Protein AF-A0A8J8H4E0-F1 (afdb_monomer_lite)

Secondary structure (DSSP, 8-state):
-HHHHTTHHHHHHH--HHHHHH-HHHHHHHHHHHHHHHHHHHHHHHHHHHHTTPPPPSSHHHHHHHHHHHHHS-HHHHHHHHTHHHHHHHHTSS-HHHHHHHHHHHHHHHHHHHHHHHHHHHHHHH-

Foldseek 3Di:
DVVLVVCLVVCVPQDDPVCCVPPVVNVVVLLVSLLVVLVVLLVLLQVLCVVVVHDQDPASLVSQLVLQCVLPVDNVRSNLRSCSSVLNVQSPDPDSVSNNVSSVSCSVCVVVNVPSSVVVSVVSVVD

pLDDT: mean 92.8, std 4.81, range [65.44, 97.31]

Structure (mmCIF, N/CA/C/O backbone):
data_AF-A0A8J8H4E0-F1
#
_entry.id   AF-A0A8J8H4E0-F1
#
loop_
_atom_site.group_PDB
_atom_site.id
_atom_site.type_symbol
_atom_site.label_atom_id
_atom_site.label_alt_id
_atom_site.label_comp_id
_atom_site.label_asym_id
_atom_site.label_entity_id
_atom_site.label_seq_id
_atom_site.pdbx_PDB_ins_code
_atom_site.Cartn_x
_atom_site.Cartn_y
_atom_site.Cartn_z
_atom_site.occupancy
_atom_site.B_iso_or_equiv
_atom_site.auth_seq_id
_atom_site.auth_comp_id
_atom_site.auth_asym_id
_atom_site.auth_atom_id
_atom_site.pdbx_PDB_model_num
ATOM 1 N N . MET A 1 1 ? 5.090 9.311 4.742 1.00 84.19 1 MET A N 1
ATOM 2 C CA . MET A 1 1 ? 4.074 8.722 3.840 1.00 84.19 1 MET A CA 1
ATOM 3 C C . MET A 1 1 ? 3.516 9.752 2.860 1.00 84.19 1 MET A C 1
ATOM 5 O O . MET A 1 1 ? 3.567 9.490 1.670 1.00 84.19 1 MET A O 1
ATOM 9 N N . GLU A 1 2 ? 3.035 10.919 3.304 1.00 85.12 2 GLU A N 1
ATOM 10 C CA . GLU A 1 2 ? 2.444 11.931 2.400 1.00 85.12 2 GLU A CA 1
ATOM 11 C C . GLU A 1 2 ? 3.394 12.395 1.286 1.00 85.12 2 GLU A C 1
ATOM 13 O O . GLU A 1 2 ? 3.022 12.370 0.115 1.00 85.12 2 GLU A O 1
ATOM 18 N N . ASN A 1 3 ? 4.646 12.713 1.634 1.00 88.38 3 ASN A N 1
ATOM 19 C CA . ASN A 1 3 ? 5.682 13.076 0.658 1.00 88.38 3 ASN A CA 1
ATOM 20 C C . ASN A 1 3 ? 5.956 11.949 -0.354 1.00 88.38 3 ASN A C 1
ATOM 22 O O . ASN A 1 3 ? 6.192 12.213 -1.527 1.00 88.38 3 ASN A O 1
ATOM 26 N N . GLU A 1 4 ? 5.865 10.687 0.076 1.00 89.94 4 GLU A N 1
ATOM 27 C CA . GLU A 1 4 ? 6.114 9.527 -0.789 1.00 89.94 4 GLU A CA 1
ATOM 28 C C . GLU A 1 4 ? 5.007 9.339 -1.831 1.00 89.94 4 GLU A C 1
ATOM 30 O O . GLU A 1 4 ? 5.276 8.989 -2.978 1.00 89.94 4 GLU A O 1
ATOM 35 N N . ILE A 1 5 ? 3.752 9.612 -1.465 1.00 91.12 5 ILE A N 1
ATOM 36 C CA . ILE A 1 5 ? 2.600 9.464 -2.367 1.00 91.12 5 ILE A CA 1
ATOM 37 C C . ILE A 1 5 ? 2.657 10.467 -3.526 1.00 91.12 5 ILE A C 1
ATOM 39 O O . ILE A 1 5 ? 2.135 10.181 -4.605 1.00 91.12 5 ILE A O 1
ATOM 43 N N . GLN A 1 6 ? 3.340 11.605 -3.366 1.00 91.00 6 GLN A N 1
ATOM 44 C CA . GLN A 1 6 ? 3.510 12.590 -4.442 1.00 91.00 6 GLN A CA 1
ATOM 45 C C . GLN A 1 6 ? 4.228 11.991 -5.668 1.00 91.00 6 GLN A C 1
ATOM 47 O O . GLN A 1 6 ? 3.906 12.336 -6.812 1.00 91.00 6 GLN A O 1
ATOM 52 N N . PHE A 1 7 ? 5.118 11.014 -5.454 1.00 93.19 7 PHE A N 1
ATOM 53 C CA . PHE A 1 7 ? 5.819 10.304 -6.528 1.00 93.19 7 PHE A CA 1
ATOM 54 C C . PHE A 1 7 ? 4.928 9.345 -7.328 1.00 93.19 7 PHE A C 1
ATOM 56 O O . PHE A 1 7 ? 5.311 8.934 -8.423 1.00 93.19 7 PHE A O 1
ATOM 63 N N . LEU A 1 8 ? 3.711 9.033 -6.867 1.00 94.00 8 LEU A N 1
ATOM 64 C CA . LEU A 1 8 ? 2.791 8.142 -7.582 1.00 94.00 8 LEU A CA 1
ATOM 65 C C . LEU A 1 8 ? 2.528 8.621 -9.018 1.00 94.00 8 LEU A C 1
ATOM 67 O O . LEU A 1 8 ? 2.503 7.822 -9.954 1.00 94.00 8 LEU A O 1
ATOM 71 N N . SER A 1 9 ? 2.340 9.930 -9.200 1.00 93.31 9 SER A N 1
ATOM 72 C CA . SER A 1 9 ? 2.079 10.523 -10.518 1.00 93.31 9 SER A CA 1
ATOM 73 C C . SER A 1 9 ? 3.277 10.396 -11.465 1.00 93.31 9 SER A C 1
ATOM 75 O O . SER A 1 9 ? 3.093 10.143 -12.656 1.00 93.31 9 SER A O 1
ATOM 77 N N . LYS A 1 10 ? 4.496 10.517 -10.925 1.00 94.75 10 LYS A N 1
ATOM 78 C CA . LYS A 1 10 ? 5.759 10.316 -11.635 1.00 94.75 10 LYS A CA 1
ATOM 79 C C . LYS A 1 10 ? 5.892 8.857 -12.070 1.00 94.75 10 LYS A C 1
ATOM 81 O O . LYS A 1 10 ? 6.043 8.593 -13.259 1.00 94.75 10 LYS A O 1
ATOM 86 N 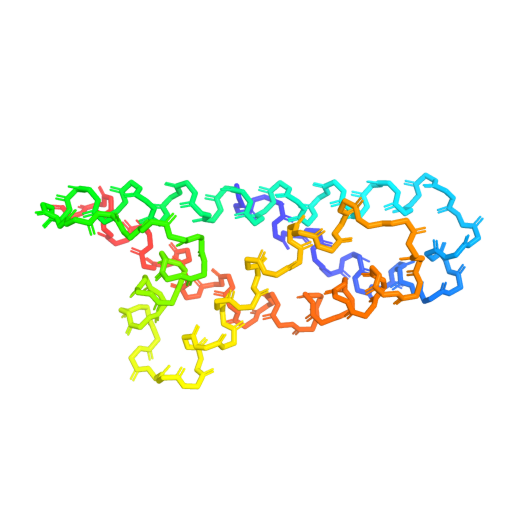N . TYR A 1 11 ? 5.740 7.905 -11.147 1.00 95.69 11 TYR A N 1
ATOM 87 C CA . TYR A 1 11 ? 5.882 6.480 -11.461 1.00 95.69 11 TYR A CA 1
ATOM 88 C C . TYR A 1 11 ? 4.830 5.970 -12.447 1.00 95.69 11 TYR A C 1
ATOM 90 O O . TYR A 1 11 ? 5.172 5.198 -13.337 1.00 95.69 11 TYR A O 1
ATOM 98 N N . LYS A 1 12 ? 3.584 6.459 -12.375 1.00 94.56 12 LYS A N 1
ATOM 99 C CA . LYS A 1 12 ? 2.546 6.155 -13.379 1.00 94.56 12 LYS A CA 1
ATOM 100 C C . LYS A 1 12 ? 2.932 6.555 -14.807 1.00 94.56 12 LYS A C 1
ATOM 102 O O . LYS A 1 12 ? 2.424 5.953 -15.746 1.00 94.56 12 LYS A O 1
ATOM 107 N N . LYS A 1 13 ? 3.756 7.596 -14.970 1.00 94.56 13 LYS A N 1
ATOM 108 C CA . LYS A 1 13 ? 4.199 8.102 -16.279 1.00 94.56 13 LYS A CA 1
ATOM 109 C C . LYS A 1 13 ? 5.505 7.460 -16.736 1.00 94.56 13 LYS A C 1
ATOM 111 O O . LYS A 1 13 ? 5.663 7.189 -17.918 1.00 94.56 13 LYS A O 1
ATOM 116 N N . GLU A 1 14 ? 6.440 7.267 -15.810 1.00 94.62 14 GLU A N 1
ATOM 117 C CA . GLU A 1 14 ? 7.805 6.829 -16.117 1.00 94.62 14 GLU A CA 1
ATOM 118 C C . GLU A 1 14 ? 7.970 5.309 -16.173 1.00 94.62 14 GLU A C 1
ATOM 120 O O . GLU A 1 14 ? 8.931 4.836 -16.775 1.00 94.62 14 GLU A O 1
ATOM 125 N N . VAL A 1 15 ? 7.089 4.540 -15.524 1.00 95.88 15 VAL A N 1
ATOM 126 C CA . VAL A 1 15 ? 7.268 3.093 -15.372 1.00 95.88 15 VAL A CA 1
ATOM 127 C C . VAL A 1 15 ? 6.145 2.339 -16.070 1.00 95.88 15 VAL A C 1
ATOM 129 O O . VAL A 1 15 ? 5.012 2.273 -15.596 1.00 95.88 15 VAL A O 1
ATOM 132 N N . ASP A 1 16 ? 6.498 1.717 -17.190 1.00 96.31 16 ASP A N 1
ATOM 133 C CA . ASP A 1 16 ? 5.711 0.690 -17.863 1.00 96.31 16 ASP A CA 1
ATOM 134 C C . ASP A 1 16 ? 6.434 -0.670 -17.803 1.00 96.31 16 ASP A C 1
ATOM 136 O O . ASP A 1 16 ? 7.503 -0.805 -17.201 1.00 96.31 16 ASP A O 1
ATOM 140 N N . TRP A 1 17 ? 5.858 -1.697 -18.437 1.00 96.62 17 TRP A N 1
ATOM 141 C CA . TRP A 1 17 ? 6.450 -3.038 -18.455 1.00 96.62 17 TRP A CA 1
ATOM 142 C C . TRP A 1 17 ? 7.854 -3.054 -19.068 1.00 96.62 17 TRP A C 1
ATOM 144 O O . TRP A 1 17 ? 8.744 -3.739 -18.564 1.00 96.62 17 TRP A O 1
ATOM 154 N N . LYS A 1 18 ? 8.068 -2.281 -20.137 1.00 96.75 18 LYS A N 1
ATOM 155 C CA . LYS A 1 18 ? 9.344 -2.238 -20.852 1.00 96.75 18 LYS A CA 1
ATOM 156 C C . LYS A 1 18 ? 10.421 -1.615 -19.970 1.00 96.75 18 LYS A C 1
ATOM 158 O O . LYS A 1 18 ? 11.499 -2.187 -19.828 1.00 96.75 18 LYS A O 1
ATOM 163 N N . VAL A 1 19 ? 10.121 -0.484 -19.332 1.00 96.69 19 VAL A N 1
ATOM 164 C CA . VAL A 1 19 ? 11.027 0.170 -18.379 1.00 96.69 19 VAL A CA 1
ATOM 165 C C . VAL A 1 19 ? 11.310 -0.754 -17.200 1.00 96.69 19 VAL A C 1
ATOM 167 O O . VAL A 1 19 ? 12.471 -0.968 -16.858 1.00 96.69 19 VAL A O 1
ATOM 170 N N . TYR A 1 20 ? 10.274 -1.358 -16.618 1.00 96.06 20 TYR A N 1
ATOM 171 C CA . TYR A 1 20 ? 10.414 -2.263 -15.481 1.00 96.06 20 TYR A CA 1
ATOM 172 C C . TYR A 1 20 ? 11.288 -3.490 -15.802 1.00 96.06 20 TYR A C 1
ATOM 174 O O . TYR A 1 20 ? 12.094 -3.919 -14.972 1.00 96.06 20 TYR A O 1
ATOM 182 N N . GLN A 1 21 ? 11.185 -4.044 -17.012 1.00 96.31 21 GLN A N 1
ATOM 183 C CA . GLN A 1 21 ? 11.993 -5.184 -17.442 1.00 96.31 21 GLN A CA 1
ATOM 184 C C . GLN A 1 21 ? 13.445 -4.780 -17.744 1.00 96.31 21 GLN A C 1
ATOM 186 O O . GLN A 1 21 ? 14.380 -5.442 -17.284 1.00 96.31 21 GLN A O 1
ATOM 191 N N . SER A 1 22 ? 13.640 -3.693 -18.493 1.00 96.31 22 SER A N 1
ATOM 192 C CA . SER A 1 22 ? 14.935 -3.340 -19.086 1.00 96.31 22 SER A CA 1
ATOM 193 C C . SER A 1 22 ? 15.807 -2.423 -18.225 1.00 96.31 22 SER A C 1
ATOM 195 O O . SER A 1 22 ? 17.023 -2.436 -18.393 1.00 96.31 22 SER A O 1
ATOM 197 N N . VAL A 1 23 ? 15.233 -1.650 -17.297 1.00 97.31 23 VAL A N 1
ATOM 198 C CA . VAL A 1 23 ? 15.966 -0.666 -16.482 1.00 97.31 23 VAL A CA 1
ATOM 199 C C . VAL A 1 23 ? 16.017 -1.134 -15.028 1.00 97.31 23 VAL A C 1
ATOM 201 O O . VAL A 1 23 ? 15.061 -0.985 -14.263 1.00 97.31 23 VAL A O 1
ATOM 204 N N . ARG A 1 24 ? 17.146 -1.734 -14.633 1.00 94.94 24 ARG A N 1
ATOM 205 C CA . ARG A 1 24 ? 17.309 -2.367 -13.313 1.00 94.94 24 ARG A CA 1
ATOM 206 C C . ARG A 1 24 ? 17.158 -1.368 -12.167 1.00 94.94 24 ARG A C 1
ATOM 208 O O . ARG A 1 24 ? 16.525 -1.698 -11.169 1.00 94.94 24 ARG A O 1
ATOM 215 N N . GLU A 1 25 ? 17.726 -0.178 -12.301 1.00 96.75 25 GLU A N 1
ATOM 216 C CA . GLU A 1 25 ? 17.696 0.880 -11.290 1.00 96.75 25 GLU A CA 1
ATOM 217 C C . GLU A 1 25 ? 16.257 1.311 -11.017 1.00 96.75 25 GLU A C 1
ATOM 219 O O . GLU A 1 25 ? 15.823 1.312 -9.869 1.00 96.75 25 GLU A O 1
ATOM 224 N N . LYS A 1 26 ? 15.487 1.574 -12.081 1.00 95.50 26 LYS A N 1
ATOM 225 C CA . LYS A 1 26 ? 14.073 1.959 -11.982 1.00 95.50 26 LYS A CA 1
ATOM 226 C C . LYS A 1 26 ? 13.218 0.867 -11.363 1.00 95.50 26 LYS A C 1
ATOM 228 O O . LYS A 1 26 ? 12.342 1.168 -10.558 1.00 95.50 26 LYS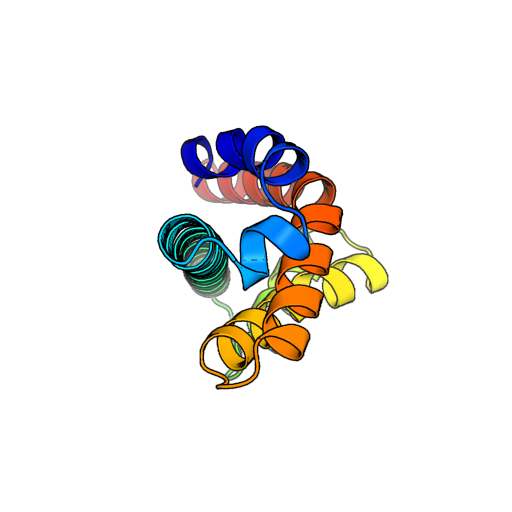 A O 1
ATOM 233 N N . ARG A 1 27 ? 13.488 -0.395 -11.704 1.00 95.06 27 ARG A N 1
ATOM 234 C CA . ARG A 1 27 ? 12.827 -1.539 -11.075 1.00 95.06 27 ARG A CA 1
ATOM 235 C C . ARG A 1 27 ? 13.076 -1.585 -9.567 1.00 95.06 27 ARG A C 1
ATOM 237 O O . ARG A 1 27 ? 12.124 -1.712 -8.810 1.00 95.06 27 ARG A O 1
ATOM 244 N N . LEU A 1 28 ? 14.326 -1.474 -9.126 1.00 94.38 28 LEU A N 1
ATOM 245 C CA . LEU A 1 28 ? 14.638 -1.500 -7.693 1.00 94.38 28 LEU A CA 1
ATOM 246 C C . LEU A 1 28 ? 14.057 -0.289 -6.957 1.00 94.38 28 LEU A C 1
ATOM 248 O O . LEU A 1 28 ? 13.547 -0.439 -5.851 1.00 94.38 28 LEU A O 1
ATOM 252 N N . GLU A 1 29 ? 14.100 0.888 -7.585 1.00 96.06 29 GLU A N 1
ATOM 253 C CA . GLU A 1 29 ? 13.519 2.127 -7.061 1.00 96.06 29 GLU A CA 1
ATOM 254 C C . GLU A 1 29 ? 12.017 1.956 -6.784 1.00 96.06 29 GLU A C 1
ATOM 256 O O . GLU A 1 29 ? 11.573 2.179 -5.658 1.00 96.06 29 GLU A O 1
ATOM 261 N N . ILE A 1 30 ? 11.238 1.501 -7.776 1.00 95.94 30 ILE A N 1
ATOM 262 C CA . ILE A 1 30 ? 9.784 1.357 -7.621 1.00 95.94 30 ILE A CA 1
ATOM 263 C C . ILE A 1 30 ? 9.402 0.219 -6.668 1.00 95.94 30 ILE A C 1
ATOM 265 O O . ILE A 1 30 ? 8.478 0.383 -5.874 1.00 95.94 30 ILE A O 1
ATOM 269 N N . GLU A 1 31 ? 10.112 -0.915 -6.708 1.00 95.25 31 GLU A N 1
ATOM 270 C CA . GLU A 1 31 ? 9.879 -2.033 -5.785 1.00 95.25 31 GLU A CA 1
ATOM 271 C C . GLU A 1 31 ? 10.083 -1.584 -4.338 1.00 95.25 31 GLU A C 1
ATOM 273 O O . GLU A 1 31 ? 9.218 -1.815 -3.492 1.00 95.25 31 GLU A O 1
ATOM 278 N N . ARG A 1 32 ? 11.185 -0.873 -4.069 1.00 94.88 32 ARG A N 1
ATOM 279 C CA . ARG A 1 32 ? 11.488 -0.363 -2.733 1.00 94.88 32 ARG A CA 1
ATOM 280 C C . ARG A 1 32 ? 10.494 0.702 -2.283 1.00 94.88 32 ARG A C 1
ATOM 282 O O . ARG A 1 32 ? 10.079 0.691 -1.129 1.00 94.88 32 ARG A O 1
ATOM 289 N N . TRP A 1 33 ? 10.101 1.608 -3.174 1.00 96.44 33 TRP A N 1
ATOM 290 C CA . TRP A 1 33 ? 9.119 2.647 -2.867 1.00 96.44 33 TRP A CA 1
ATOM 291 C C . TRP A 1 33 ? 7.756 2.051 -2.477 1.00 96.44 33 TRP A C 1
ATOM 293 O O . TRP A 1 33 ? 7.193 2.423 -1.445 1.00 96.44 33 TRP A O 1
ATOM 303 N N . ILE A 1 34 ? 7.262 1.066 -3.238 1.00 96.00 34 ILE A N 1
ATOM 304 C CA . ILE A 1 34 ? 6.009 0.358 -2.928 1.00 96.00 34 ILE A CA 1
ATOM 305 C C . ILE A 1 34 ? 6.126 -0.407 -1.609 1.00 96.00 34 ILE A C 1
ATOM 307 O O . ILE A 1 34 ? 5.237 -0.312 -0.765 1.00 96.00 34 ILE A O 1
ATOM 311 N N . GLU A 1 35 ? 7.225 -1.135 -1.405 1.00 94.75 35 GLU A N 1
ATOM 312 C CA . GLU A 1 35 ? 7.481 -1.863 -0.162 1.00 94.75 35 GLU A CA 1
ATOM 313 C C . GLU A 1 35 ? 7.448 -0.928 1.059 1.00 94.75 35 GLU A C 1
ATOM 315 O O . GLU A 1 35 ? 6.760 -1.215 2.040 1.00 94.75 35 GLU A O 1
ATOM 320 N N . CYS A 1 36 ? 8.139 0.214 0.989 1.00 94.81 36 CYS A N 1
ATOM 321 C CA . CYS A 1 36 ? 8.158 1.213 2.056 1.00 94.81 36 CYS A CA 1
ATOM 322 C C . CYS A 1 36 ? 6.757 1.750 2.367 1.00 94.81 36 CYS A C 1
ATOM 324 O O . CYS A 1 36 ? 6.386 1.855 3.537 1.00 94.81 36 CYS A O 1
ATOM 326 N N . LEU A 1 37 ? 5.969 2.067 1.337 1.00 96.06 37 LEU A N 1
ATOM 327 C CA . LEU A 1 37 ? 4.599 2.549 1.504 1.00 96.06 37 LEU A CA 1
ATOM 328 C C . LEU A 1 37 ? 3.705 1.511 2.184 1.00 96.06 37 LEU A C 1
ATOM 330 O O . LEU A 1 37 ? 2.990 1.852 3.122 1.00 96.06 37 LEU A O 1
ATOM 334 N N . ILE A 1 38 ? 3.770 0.251 1.753 1.00 95.38 38 ILE A N 1
ATOM 335 C CA . ILE A 1 38 ? 2.949 -0.831 2.312 1.00 95.38 38 ILE A CA 1
ATOM 336 C C . ILE A 1 38 ? 3.349 -1.142 3.755 1.00 95.38 38 ILE A C 1
ATOM 338 O O . ILE A 1 38 ? 2.473 -1.303 4.605 1.00 95.38 38 ILE A O 1
ATOM 342 N N . ASN A 1 39 ? 4.650 -1.193 4.053 1.00 95.06 39 ASN A N 1
ATOM 343 C CA . ASN A 1 39 ? 5.131 -1.424 5.415 1.00 95.06 39 ASN A CA 1
ATOM 344 C C . ASN A 1 39 ? 4.692 -0.291 6.350 1.00 95.06 39 ASN A C 1
ATOM 346 O O . ASN A 1 39 ? 4.108 -0.562 7.396 1.00 95.06 39 ASN A O 1
ATOM 350 N N . ALA A 1 40 ? 4.850 0.967 5.927 1.00 95.69 40 ALA A N 1
ATOM 351 C CA . ALA A 1 40 ? 4.380 2.109 6.703 1.00 95.69 40 ALA A CA 1
ATOM 352 C C . ALA A 1 40 ? 2.855 2.080 6.914 1.00 95.69 40 ALA A C 1
ATOM 354 O O . ALA A 1 40 ? 2.381 2.373 8.009 1.00 95.69 40 ALA A O 1
ATOM 355 N N . THR A 1 41 ? 2.072 1.695 5.898 1.00 96.25 41 THR A N 1
ATOM 356 C CA . THR A 1 41 ? 0.616 1.519 6.037 1.00 96.25 41 THR A CA 1
ATOM 357 C C . THR A 1 41 ? 0.292 0.465 7.084 1.00 96.25 41 THR A C 1
ATOM 359 O O . THR A 1 41 ? -0.556 0.700 7.943 1.00 96.25 41 THR A O 1
ATOM 362 N N . LEU A 1 42 ? 0.965 -0.682 7.039 1.00 96.25 42 LEU A N 1
ATOM 363 C CA . LEU A 1 42 ? 0.739 -1.766 7.984 1.00 96.25 42 LEU A CA 1
ATOM 364 C C . LEU A 1 42 ? 1.090 -1.359 9.420 1.00 96.25 42 LEU A C 1
ATOM 366 O O . LEU A 1 42 ? 0.315 -1.648 10.328 1.00 96.25 42 LEU A O 1
ATOM 370 N N . ASP A 1 43 ? 2.215 -0.678 9.626 1.00 96.19 43 ASP A N 1
ATOM 371 C CA . ASP A 1 43 ? 2.658 -0.258 10.957 1.00 96.19 43 ASP A CA 1
ATOM 372 C C . ASP A 1 43 ? 1.706 0.772 11.575 1.00 96.19 43 ASP A C 1
ATOM 374 O O . ASP A 1 43 ? 1.316 0.628 12.733 1.00 96.19 43 ASP A O 1
ATOM 378 N N . ILE A 1 44 ? 1.239 1.743 10.783 1.00 96.25 44 ILE A N 1
ATOM 379 C CA . ILE A 1 44 ? 0.201 2.691 11.213 1.00 96.25 44 ILE A CA 1
ATOM 380 C C . ILE A 1 44 ? -1.099 1.948 11.547 1.00 96.25 44 ILE A C 1
ATOM 382 O O . ILE A 1 44 ? -1.718 2.211 12.572 1.00 96.25 44 ILE A O 1
ATOM 386 N N . SER A 1 45 ? -1.500 0.980 10.722 1.00 96.50 45 SER A N 1
ATOM 387 C CA . SER A 1 45 ? -2.730 0.206 10.945 1.00 96.50 45 SER A CA 1
ATOM 388 C C . SER A 1 45 ? -2.678 -0.597 12.248 1.00 96.50 45 SER A C 1
ATOM 390 O O . SER A 1 45 ? -3.660 -0.641 12.990 1.00 96.50 45 SER A O 1
ATOM 392 N N . LYS A 1 46 ? -1.523 -1.206 12.551 1.00 96.38 46 LYS A N 1
ATOM 393 C CA . LYS A 1 46 ? -1.280 -1.888 13.829 1.00 96.38 46 LYS A CA 1
ATOM 394 C C . LYS A 1 46 ? -1.345 -0.906 14.991 1.00 96.38 46 LYS A C 1
ATOM 396 O O . LYS A 1 46 ? -2.056 -1.171 15.949 1.00 96.38 46 LYS A O 1
ATOM 401 N N . MET A 1 47 ? -0.645 0.224 14.880 1.00 95.50 47 MET A N 1
ATOM 402 C CA . MET A 1 47 ? -0.629 1.263 15.909 1.00 95.50 47 MET A CA 1
ATOM 403 C C . MET A 1 47 ? -2.046 1.746 16.237 1.00 95.50 47 MET A C 1
ATOM 405 O O . MET A 1 47 ? -2.420 1.744 17.404 1.00 95.50 47 MET A O 1
ATOM 409 N N . LEU A 1 48 ? -2.847 2.087 15.224 1.00 95.19 48 LEU A N 1
ATOM 410 C CA . LEU A 1 48 ? -4.234 2.525 15.409 1.00 95.19 48 LEU A CA 1
ATOM 411 C C . LEU A 1 48 ? -5.103 1.439 16.053 1.00 95.19 48 LEU A C 1
ATOM 413 O O . LEU A 1 48 ? -5.862 1.730 16.971 1.00 95.19 48 LEU A O 1
ATOM 417 N N . THR A 1 49 ? -4.949 0.179 15.632 1.00 93.56 49 THR A N 1
ATOM 418 C CA . THR A 1 49 ? -5.673 -0.949 16.245 1.00 93.56 49 THR A CA 1
ATOM 419 C C . THR A 1 49 ? -5.329 -1.085 17.733 1.00 93.56 49 THR A C 1
ATOM 421 O O . THR A 1 49 ? -6.225 -1.241 18.559 1.00 93.56 49 THR A O 1
ATOM 424 N N . THR A 1 50 ? -4.046 -0.960 18.087 1.00 93.19 50 THR A N 1
ATOM 425 C CA . THR A 1 50 ? -3.581 -1.008 19.480 1.00 93.19 50 THR A CA 1
ATOM 426 C C . THR A 1 50 ? -4.094 0.173 20.305 1.00 93.19 50 THR A C 1
ATOM 428 O O . THR A 1 50 ? -4.525 -0.025 21.439 1.00 93.19 50 THR A O 1
ATOM 431 N N . LEU A 1 51 ? -4.068 1.395 19.761 1.00 90.75 51 LEU A N 1
ATOM 432 C CA . LEU A 1 51 ? -4.558 2.599 20.449 1.00 90.75 51 LEU A CA 1
ATOM 433 C C . LEU A 1 51 ? -6.054 2.513 20.772 1.00 90.75 51 LEU A C 1
ATOM 435 O O . LEU A 1 51 ? -6.493 3.008 21.805 1.00 90.75 51 LEU A O 1
ATOM 439 N N . GLN A 1 52 ? -6.818 1.819 19.932 1.00 88.50 52 GLN A N 1
ATOM 440 C CA . GLN A 1 52 ? -8.244 1.561 20.136 1.00 88.50 52 GLN A CA 1
ATOM 441 C C . GLN A 1 52 ? -8.515 0.438 21.159 1.00 88.50 52 GLN A C 1
ATOM 443 O O . GLN A 1 52 ? -9.669 0.091 21.400 1.00 88.50 52 GLN A O 1
ATOM 448 N N . GLY A 1 53 ? -7.471 -0.127 21.783 1.00 90.38 53 GLY A N 1
ATOM 449 C CA . GLY A 1 53 ? -7.587 -1.186 22.790 1.00 90.38 53 GLY A CA 1
ATOM 450 C C . GLY A 1 53 ? -7.988 -2.542 22.212 1.00 90.38 53 GLY A C 1
ATOM 451 O O . GLY A 1 53 ? -8.470 -3.408 22.940 1.00 90.38 53 GLY A O 1
ATOM 452 N N . GLU A 1 54 ? -7.819 -2.731 20.905 1.00 91.00 54 GLU A N 1
ATOM 453 C CA . GLU A 1 54 ? -8.246 -3.941 20.223 1.00 91.00 54 GLU A CA 1
ATOM 454 C C . GLU A 1 54 ? -7.094 -4.907 19.982 1.00 91.00 54 GLU A C 1
ATOM 456 O O . GLU A 1 54 ? -5.939 -4.521 19.800 1.00 91.00 54 GLU A O 1
ATOM 461 N N . GLU A 1 55 ? -7.439 -6.188 19.880 1.00 92.38 55 GLU A N 1
ATOM 462 C CA . GLU A 1 55 ? -6.493 -7.203 19.448 1.00 92.38 55 GLU A CA 1
ATOM 463 C C . GLU A 1 55 ? -6.042 -6.944 18.002 1.00 92.38 55 GLU A C 1
ATOM 465 O O . GLU A 1 55 ? -6.853 -6.696 17.092 1.00 92.38 55 GLU A O 1
ATOM 470 N N . VAL A 1 56 ? -4.723 -6.986 17.805 1.00 92.56 56 VAL A N 1
ATOM 471 C CA . V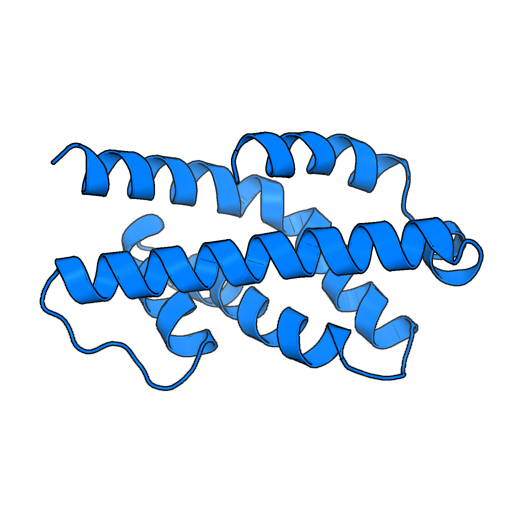AL A 1 56 ? -4.090 -6.868 16.492 1.00 92.56 56 VAL A CA 1
ATOM 472 C C . VAL A 1 56 ? -4.138 -8.238 15.814 1.00 92.56 56 VAL A C 1
ATOM 474 O O . VAL A 1 56 ? -3.559 -9.178 16.354 1.00 92.56 56 VAL A O 1
ATOM 477 N N . PRO A 1 57 ? -4.780 -8.367 14.636 1.00 94.81 57 PRO A N 1
ATOM 478 C CA . PRO A 1 57 ? -4.829 -9.639 13.922 1.00 94.81 57 PRO A CA 1
ATOM 479 C C . PRO A 1 57 ? -3.438 -10.202 13.602 1.00 94.81 57 PRO A C 1
ATOM 481 O O . PRO A 1 57 ? -2.481 -9.449 13.399 1.00 94.81 57 PRO A O 1
ATOM 484 N N . GLU A 1 58 ? -3.341 -11.526 13.482 1.00 91.75 58 GLU A N 1
ATOM 485 C CA . GLU A 1 58 ? -2.069 -12.214 13.235 1.00 91.75 58 GLU A CA 1
ATOM 486 C C . GLU A 1 58 ? -1.514 -11.927 11.836 1.00 91.75 58 GLU A C 1
ATOM 488 O O . GLU A 1 58 ? -0.298 -11.809 11.641 1.00 91.75 58 GLU A O 1
ATOM 493 N N . THR A 1 59 ? -2.391 -11.789 10.835 1.00 95.06 59 THR A N 1
ATOM 494 C CA . THR A 1 59 ? -1.955 -11.620 9.449 1.00 95.06 59 THR A CA 1
ATOM 495 C C . THR A 1 59 ? -1.998 -10.166 8.990 1.00 95.06 59 THR A C 1
ATOM 497 O O . THR A 1 59 ? -2.893 -9.381 9.302 1.00 95.06 59 THR A O 1
ATOM 500 N N . SER A 1 60 ? -1.039 -9.793 8.135 1.00 94.81 60 SER A N 1
ATOM 501 C CA . SER A 1 60 ? -1.010 -8.450 7.537 1.00 94.81 60 SER A CA 1
ATOM 502 C C . SER A 1 60 ? -2.250 -8.155 6.692 1.00 94.81 60 SER A C 1
ATOM 504 O O . SER A 1 60 ? -2.673 -7.009 6.615 1.00 94.81 60 SER A O 1
ATOM 506 N N . ARG A 1 61 ? -2.844 -9.182 6.074 1.00 95.94 61 ARG A N 1
ATOM 507 C CA . ARG A 1 61 ? -4.075 -9.039 5.294 1.00 95.94 61 ARG A CA 1
ATOM 508 C C . ARG A 1 61 ? -5.247 -8.657 6.194 1.00 95.94 61 ARG A C 1
ATOM 510 O O . ARG A 1 61 ? -5.949 -7.708 5.869 1.00 95.94 61 ARG A O 1
ATOM 517 N N . GLU A 1 62 ? -5.423 -9.340 7.322 1.00 96.62 62 GLU A N 1
ATOM 518 C CA . GLU A 1 62 ? -6.500 -9.046 8.275 1.00 96.62 62 GLU A CA 1
ATOM 519 C C . GLU A 1 62 ? -6.332 -7.671 8.918 1.00 96.62 62 GLU A C 1
ATOM 521 O O . GLU A 1 62 ? -7.306 -6.929 9.006 1.00 96.62 62 GLU A O 1
ATOM 526 N N . ILE A 1 63 ? -5.104 -7.284 9.288 1.00 97.00 63 ILE A N 1
ATOM 527 C CA . ILE A 1 63 ? -4.820 -5.935 9.805 1.00 97.00 63 ILE A CA 1
ATOM 528 C C . ILE A 1 63 ? -5.276 -4.870 8.795 1.00 97.00 63 ILE A C 1
ATOM 530 O O . ILE A 1 63 ? -6.009 -3.942 9.144 1.00 97.00 63 ILE A O 1
ATOM 534 N N . LEU A 1 64 ? -4.864 -5.011 7.530 1.00 96.62 64 LEU A N 1
ATOM 535 C CA . LEU A 1 64 ? -5.203 -4.057 6.474 1.00 96.62 64 LEU A CA 1
ATOM 536 C C . LEU A 1 64 ? -6.697 -4.089 6.114 1.00 96.62 64 LEU A C 1
ATOM 538 O O . LEU A 1 64 ? -7.273 -3.046 5.823 1.00 96.62 64 LEU A O 1
ATOM 542 N N . PHE A 1 65 ? -7.348 -5.251 6.154 1.00 96.88 65 PHE A N 1
ATOM 543 C CA . PHE A 1 65 ? -8.792 -5.356 5.935 1.00 96.88 65 PHE A CA 1
ATOM 544 C C . PHE A 1 65 ? -9.582 -4.670 7.056 1.00 96.88 65 PHE A C 1
ATOM 546 O O . PHE A 1 65 ? -10.509 -3.901 6.792 1.00 96.88 65 PHE A O 1
ATOM 553 N N . LYS A 1 66 ? -9.191 -4.909 8.312 1.00 95.94 66 LYS A N 1
ATOM 554 C CA . LYS A 1 66 ? -9.843 -4.357 9.502 1.00 95.94 66 LYS A CA 1
ATOM 555 C C . LYS A 1 66 ? -9.786 -2.831 9.509 1.00 95.94 66 LYS A C 1
ATOM 557 O O . LYS A 1 66 ? -10.828 -2.188 9.623 1.00 95.94 66 LYS A O 1
ATOM 562 N N . ILE A 1 67 ? -8.602 -2.247 9.306 1.00 96.25 67 ILE A N 1
ATOM 563 C CA . ILE A 1 67 ? -8.464 -0.785 9.255 1.00 96.25 67 ILE A CA 1
ATOM 564 C C . ILE A 1 67 ? -9.230 -0.198 8.065 1.00 96.25 67 ILE A C 1
ATOM 566 O O . ILE A 1 67 ? -9.939 0.794 8.203 1.00 96.25 67 ILE A O 1
ATOM 570 N N . ALA A 1 68 ? -9.165 -0.838 6.897 1.00 96.12 68 ALA A N 1
ATOM 571 C CA . ALA A 1 68 ? -9.829 -0.341 5.704 1.00 96.12 68 ALA A CA 1
ATOM 572 C C . ALA A 1 68 ? -11.357 -0.408 5.831 1.00 96.12 68 ALA A C 1
ATOM 574 O O . ALA A 1 68 ? -12.053 0.486 5.357 1.00 96.12 68 ALA A O 1
ATOM 575 N N . SER A 1 69 ? -11.891 -1.405 6.536 1.00 95.94 69 SER A N 1
ATOM 576 C CA . SER A 1 69 ? -13.323 -1.481 6.843 1.00 95.94 69 SER A CA 1
ATOM 577 C C . SER A 1 69 ? -13.803 -0.252 7.624 1.00 95.94 69 SER A C 1
ATOM 579 O O . SER A 1 69 ? -14.915 0.220 7.393 1.00 95.94 69 SER A O 1
ATOM 581 N N . ARG A 1 70 ? -12.949 0.328 8.479 1.00 93.69 70 ARG A N 1
ATOM 582 C CA . ARG A 1 70 ? -13.232 1.580 9.205 1.00 93.69 70 ARG A CA 1
ATOM 583 C C . ARG A 1 70 ? -13.140 2.802 8.306 1.00 93.69 70 ARG A C 1
ATOM 585 O O . ARG A 1 70 ? -14.052 3.625 8.300 1.00 93.69 70 ARG A O 1
ATOM 592 N N . VAL A 1 71 ? -12.061 2.878 7.528 1.00 95.50 71 VAL A N 1
ATOM 593 C CA . VAL A 1 71 ? -11.773 3.998 6.621 1.00 95.50 71 VAL A CA 1
ATOM 594 C C . VAL A 1 71 ? -12.858 4.138 5.552 1.00 95.50 71 VAL A C 1
ATOM 596 O O . VAL A 1 71 ? -13.344 5.236 5.304 1.00 95.50 71 VAL A O 1
ATOM 599 N N . TYR A 1 72 ? -13.247 3.034 4.907 1.00 94.62 72 TYR A N 1
ATOM 600 C CA . TYR A 1 72 ? -14.107 3.076 3.721 1.00 94.62 72 TYR A CA 1
ATOM 601 C C . TYR A 1 72 ? -15.561 2.714 3.980 1.00 94.62 72 TYR A C 1
ATOM 603 O O . TYR A 1 72 ? -16.401 3.069 3.158 1.00 94.62 72 TYR A O 1
ATOM 611 N N . LYS A 1 73 ? -15.863 1.980 5.061 1.00 92.94 73 LYS A N 1
ATOM 612 C CA . LYS A 1 73 ? -17.215 1.471 5.369 1.00 92.94 73 LYS A CA 1
ATOM 613 C C . LYS A 1 73 ? -17.858 0.693 4.207 1.00 92.94 73 LYS A C 1
ATOM 615 O O . LYS A 1 73 ? -19.076 0.601 4.101 1.00 92.94 73 LYS A O 1
ATOM 620 N N . GLU A 1 74 ? -17.023 0.126 3.339 1.00 93.75 74 GLU A N 1
ATOM 621 C CA . GLU A 1 74 ? -17.400 -0.636 2.151 1.00 93.75 74 GLU A CA 1
ATOM 622 C C . GLU A 1 74 ? -16.474 -1.848 2.036 1.00 93.75 74 GLU A C 1
ATOM 624 O O . GLU A 1 74 ? -15.266 -1.703 1.825 1.00 93.75 74 GLU A O 1
ATOM 629 N N . GLU A 1 75 ? -17.042 -3.048 2.130 1.00 93.06 75 GLU A N 1
ATOM 630 C CA . GLU A 1 75 ? -16.289 -4.307 2.139 1.00 93.06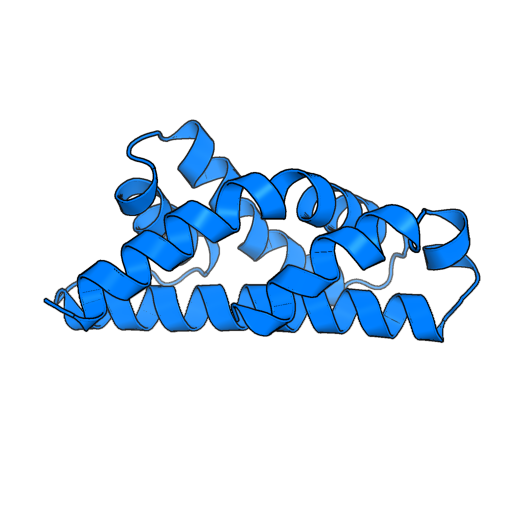 75 GLU A CA 1
ATOM 631 C C . GLU A 1 75 ? -15.413 -4.478 0.891 1.00 93.06 75 GLU A C 1
ATOM 633 O O . GLU A 1 75 ? -14.236 -4.806 0.995 1.00 93.06 75 GLU A O 1
ATOM 638 N N . ASN A 1 76 ? -15.932 -4.135 -0.292 1.00 92.94 76 ASN A N 1
ATOM 639 C CA . ASN A 1 76 ? -15.183 -4.224 -1.551 1.00 92.94 76 ASN A CA 1
ATOM 640 C C . ASN A 1 76 ? -13.909 -3.359 -1.548 1.00 92.94 76 ASN A C 1
ATOM 642 O O . ASN A 1 76 ? -12.875 -3.741 -2.108 1.00 92.94 76 ASN A O 1
ATOM 646 N N . LYS A 1 77 ? -13.966 -2.178 -0.918 1.00 93.19 77 LYS A N 1
ATOM 647 C CA . LYS A 1 77 ? -12.806 -1.286 -0.782 1.00 93.19 77 LYS A CA 1
ATOM 648 C C . LYS A 1 77 ? -11.835 -1.812 0.269 1.00 93.19 77 LYS A C 1
ATOM 650 O O . LYS A 1 77 ? -10.628 -1.747 0.044 1.00 93.19 77 LYS A O 1
ATOM 655 N N . ALA A 1 78 ? -12.347 -2.372 1.365 1.00 95.19 78 ALA A N 1
ATOM 656 C CA . ALA A 1 78 ? -11.527 -3.011 2.388 1.00 95.19 78 ALA A CA 1
ATOM 657 C C . ALA A 1 78 ? -10.770 -4.229 1.845 1.00 95.19 78 ALA A C 1
ATOM 659 O O . ALA A 1 78 ? -9.562 -4.356 2.050 1.00 95.19 78 ALA A O 1
ATOM 660 N N . GLU A 1 79 ? -11.449 -5.063 1.063 1.00 94.81 79 GLU A N 1
ATOM 661 C CA . GLU A 1 79 ? -10.858 -6.198 0.367 1.00 94.81 79 GLU A CA 1
ATOM 662 C C . GLU A 1 79 ? -9.762 -5.726 -0.596 1.00 94.81 79 GLU A C 1
ATOM 664 O O . GLU A 1 79 ? -8.629 -6.199 -0.509 1.00 94.81 79 GLU A O 1
ATOM 669 N N . THR A 1 80 ? -10.049 -4.716 -1.427 1.00 93.12 80 THR A N 1
ATOM 670 C CA . THR A 1 80 ? -9.066 -4.113 -2.349 1.00 93.12 80 THR A CA 1
ATOM 671 C C . THR A 1 80 ? -7.836 -3.581 -1.609 1.00 93.12 80 THR A C 1
ATOM 673 O O . THR A 1 80 ? -6.707 -3.815 -2.034 1.00 93.12 80 THR A O 1
ATOM 676 N N . PHE A 1 81 ? -8.030 -2.890 -0.484 1.00 94.62 81 PHE A N 1
ATOM 677 C CA . PHE A 1 81 ? -6.941 -2.374 0.347 1.00 94.62 81 PHE A CA 1
ATOM 678 C C . PHE A 1 81 ? -6.093 -3.508 0.942 1.00 94.62 81 PHE A C 1
ATOM 680 O O . PHE A 1 81 ? -4.862 -3.453 0.914 1.00 94.62 81 PHE A O 1
ATOM 687 N N . SER A 1 82 ? -6.737 -4.574 1.425 1.00 94.88 82 SER A N 1
ATOM 688 C CA . SER A 1 82 ? -6.059 -5.729 2.025 1.00 94.88 82 SER A CA 1
ATOM 689 C C . SER A 1 82 ? -5.110 -6.447 1.055 1.00 94.88 82 SER A C 1
ATOM 691 O O . SER A 1 82 ? -4.135 -7.069 1.488 1.00 94.88 82 SER A O 1
ATOM 693 N N . GLN A 1 83 ? -5.328 -6.314 -0.262 1.00 93.12 83 GLN A N 1
ATOM 694 C CA . GLN A 1 83 ? -4.454 -6.893 -1.286 1.00 93.12 83 GLN A CA 1
ATOM 695 C C . GLN A 1 83 ? -3.030 -6.325 -1.251 1.00 93.12 83 GLN A C 1
ATOM 697 O O . GLN A 1 83 ? -2.107 -7.001 -1.703 1.00 93.12 83 GLN A O 1
ATOM 702 N N . PHE A 1 84 ? -2.797 -5.158 -0.640 1.00 93.94 84 PHE A N 1
ATOM 703 C CA . PHE A 1 84 ? -1.441 -4.655 -0.397 1.00 93.94 84 PHE A CA 1
ATOM 704 C C . PHE A 1 84 ? -0.583 -5.625 0.431 1.00 93.94 84 PHE A C 1
ATOM 706 O O . PHE A 1 84 ? 0.619 -5.731 0.186 1.00 93.94 84 PHE A O 1
ATOM 713 N N . ALA A 1 85 ? -1.177 -6.425 1.325 1.00 92.44 85 ALA A N 1
ATOM 714 C CA . ALA A 1 85 ? -0.436 -7.461 2.050 1.00 92.44 85 ALA A CA 1
ATOM 715 C C . ALA A 1 85 ? 0.177 -8.515 1.112 1.00 92.44 85 ALA A C 1
ATOM 717 O O . ALA A 1 85 ? 1.272 -9.013 1.377 1.00 92.44 85 ALA A O 1
ATOM 718 N N . LYS A 1 86 ? -0.505 -8.841 0.005 1.00 90.69 86 LYS A N 1
ATOM 719 C CA . LYS A 1 86 ? -0.017 -9.807 -0.989 1.00 90.69 86 LYS A CA 1
ATOM 720 C C . LYS A 1 86 ? 1.212 -9.271 -1.717 1.00 90.69 86 LYS A C 1
ATOM 722 O O . LYS A 1 86 ? 2.178 -10.008 -1.883 1.00 90.69 86 LYS A O 1
ATOM 727 N N . ILE A 1 87 ? 1.202 -7.989 -2.083 1.00 90.50 87 ILE A N 1
ATOM 728 C CA . ILE A 1 87 ? 2.296 -7.347 -2.826 1.00 90.50 87 ILE A CA 1
ATOM 729 C C . ILE A 1 87 ? 3.619 -7.493 -2.073 1.00 90.50 87 ILE A C 1
ATOM 731 O O . ILE A 1 87 ? 4.630 -7.832 -2.680 1.00 90.50 87 ILE A O 1
ATOM 735 N N . ARG A 1 88 ? 3.616 -7.321 -0.743 1.00 82.00 88 ARG A N 1
ATOM 736 C CA . ARG A 1 88 ? 4.817 -7.507 0.089 1.00 82.00 88 ARG A CA 1
ATOM 737 C C . ARG A 1 88 ? 5.431 -8.900 -0.090 1.00 82.00 88 ARG A C 1
ATOM 739 O O . ARG A 1 88 ? 6.647 -9.028 -0.186 1.00 82.00 88 ARG A O 1
ATOM 746 N N . ASN A 1 89 ? 4.595 -9.934 -0.169 1.00 81.12 89 ASN A N 1
ATOM 747 C CA . ASN A 1 89 ? 5.054 -11.308 -0.368 1.00 81.12 89 ASN A CA 1
ATOM 748 C C . ASN A 1 89 ? 5.543 -11.530 -1.808 1.00 81.12 89 ASN A C 1
ATOM 750 O O . ASN A 1 89 ? 6.543 -12.211 -2.026 1.00 81.12 89 ASN A O 1
ATOM 754 N N . THR A 1 90 ? 4.874 -10.929 -2.792 1.00 84.00 90 THR A N 1
ATOM 755 C CA . THR A 1 90 ? 5.244 -11.050 -4.206 1.00 84.00 90 THR A CA 1
ATOM 756 C C . THR A 1 90 ? 6.533 -10.308 -4.549 1.00 84.00 90 THR A C 1
ATOM 758 O O . THR A 1 90 ? 7.306 -10.796 -5.367 1.00 84.00 90 THR A O 1
ATOM 761 N N . LEU A 1 91 ? 6.818 -9.159 -3.930 1.00 84.69 91 LEU A N 1
ATOM 762 C CA . LEU A 1 91 ? 8.056 -8.407 -4.178 1.00 84.69 91 LEU A CA 1
ATOM 763 C C . LEU A 1 91 ? 9.316 -9.213 -3.819 1.00 84.69 91 LEU A C 1
ATOM 765 O O . LEU A 1 91 ? 10.347 -9.051 -4.473 1.00 84.69 91 LEU A O 1
ATOM 769 N N . ALA A 1 92 ? 9.206 -10.142 -2.863 1.00 77.19 92 ALA A N 1
ATOM 770 C CA . ALA A 1 92 ? 10.254 -11.104 -2.521 1.00 77.19 92 ALA A CA 1
ATOM 771 C C . ALA A 1 92 ? 10.378 -12.277 -3.523 1.00 77.19 92 ALA A C 1
ATOM 773 O O . ALA A 1 92 ? 11.321 -13.069 -3.444 1.00 77.19 92 ALA A O 1
ATOM 774 N N . HIS A 1 93 ? 9.446 -12.413 -4.472 1.00 81.00 93 HIS A N 1
ATOM 775 C CA . HIS A 1 93 ? 9.429 -13.484 -5.466 1.00 81.00 93 HIS A CA 1
ATOM 776 C C . HIS A 1 93 ? 10.433 -13.240 -6.605 1.00 81.00 93 HIS A C 1
ATOM 778 O O . HIS A 1 93 ? 10.702 -12.112 -7.014 1.00 81.00 93 HIS A O 1
ATOM 784 N N . ARG A 1 94 ? 10.956 -14.324 -7.194 1.00 73.81 94 ARG A N 1
ATOM 785 C CA . ARG A 1 94 ? 11.976 -14.275 -8.262 1.00 73.81 94 ARG A CA 1
ATOM 786 C C . ARG A 1 94 ? 11.454 -13.944 -9.671 1.00 73.81 94 ARG A C 1
ATOM 788 O O . ARG A 1 94 ? 12.268 -13.718 -10.562 1.00 73.81 94 ARG A O 1
ATOM 795 N N . TYR A 1 95 ? 10.139 -13.922 -9.896 1.00 88.06 95 TYR A N 1
ATOM 796 C CA . TYR A 1 95 ? 9.557 -13.766 -11.237 1.00 88.06 95 TYR A CA 1
ATOM 797 C C . TYR A 1 95 ? 9.135 -12.313 -11.488 1.00 88.06 95 TYR A C 1
ATOM 799 O O . TYR A 1 95 ? 8.388 -11.722 -10.709 1.00 88.06 95 TYR A O 1
ATOM 807 N N . LEU A 1 96 ? 9.657 -11.714 -12.563 1.00 86.94 96 LEU A N 1
ATOM 808 C CA . LEU A 1 96 ? 9.466 -10.294 -12.887 1.00 86.94 96 LEU A CA 1
ATOM 809 C C . LEU A 1 96 ? 8.036 -9.962 -13.320 1.00 86.94 96 LEU A C 1
ATOM 811 O O . LEU A 1 96 ? 7.507 -8.923 -12.948 1.00 86.94 96 LEU A O 1
ATOM 815 N N . ASP A 1 97 ? 7.417 -10.832 -14.101 1.00 89.19 97 ASP A N 1
ATOM 816 C CA . ASP A 1 97 ? 6.045 -10.696 -14.585 1.00 89.19 97 ASP A CA 1
ATOM 817 C C . ASP A 1 97 ? 5.027 -10.701 -13.438 1.00 89.19 97 ASP A C 1
ATOM 819 O O . ASP A 1 97 ? 4.150 -9.838 -13.397 1.00 89.19 97 ASP A O 1
ATOM 823 N N . ILE A 1 98 ? 5.193 -11.600 -12.462 1.00 87.69 98 ILE A N 1
ATOM 824 C CA . ILE A 1 98 ? 4.326 -11.659 -11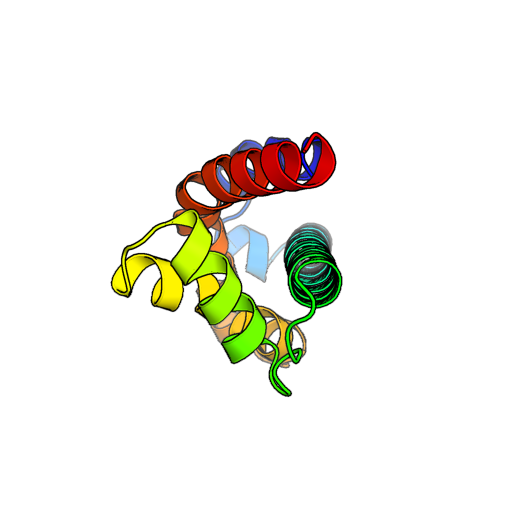.276 1.00 87.69 98 ILE A CA 1
ATOM 825 C C . ILE A 1 98 ? 4.472 -10.374 -10.446 1.00 87.69 98 ILE A C 1
ATOM 827 O O . ILE A 1 98 ? 3.473 -9.754 -10.080 1.00 87.69 98 ILE A O 1
ATOM 831 N N . ARG A 1 99 ? 5.709 -9.915 -10.205 1.00 92.94 99 ARG A N 1
ATOM 832 C CA . ARG A 1 99 ? 5.957 -8.647 -9.495 1.00 92.94 99 ARG A CA 1
ATOM 833 C C . ARG A 1 99 ? 5.359 -7.451 -10.225 1.00 92.94 99 ARG A C 1
ATOM 835 O O . ARG A 1 99 ? 4.759 -6.583 -9.597 1.00 92.94 99 ARG A O 1
ATOM 842 N N . TRP A 1 100 ? 5.462 -7.421 -11.550 1.00 95.19 100 TRP A N 1
ATOM 843 C CA . TRP A 1 100 ? 4.905 -6.338 -12.348 1.00 95.19 100 TRP A CA 1
ATOM 844 C C . TRP A 1 100 ? 3.383 -6.241 -12.265 1.00 95.19 100 TRP A C 1
ATOM 846 O O . TRP A 1 100 ? 2.856 -5.132 -12.201 1.00 95.19 100 TRP A O 1
ATOM 856 N N . GLN A 1 101 ? 2.668 -7.368 -12.246 1.00 93.44 101 GLN A N 1
ATOM 857 C CA . GLN A 1 101 ? 1.209 -7.356 -12.098 1.00 93.44 101 GLN A CA 1
ATOM 858 C C . GLN A 1 101 ? 0.785 -6.656 -10.802 1.00 93.44 101 GLN A C 1
ATOM 860 O O . GLN A 1 101 ? -0.083 -5.781 -10.832 1.00 93.44 101 GLN A O 1
ATOM 865 N N . ASP A 1 102 ? 1.458 -6.968 -9.695 1.00 93.00 102 ASP A N 1
ATOM 866 C CA . ASP A 1 102 ? 1.185 -6.362 -8.393 1.00 93.00 102 ASP A CA 1
ATOM 867 C C . ASP A 1 102 ? 1.598 -4.877 -8.345 1.00 93.00 102 ASP A C 1
ATOM 869 O O . ASP A 1 102 ? 0.852 -4.048 -7.822 1.00 93.00 102 ASP A O 1
ATOM 873 N N . ILE A 1 103 ? 2.726 -4.500 -8.959 1.00 94.19 103 ILE A N 1
ATOM 874 C CA . ILE A 1 103 ? 3.151 -3.092 -9.089 1.00 94.19 103 ILE A CA 1
ATOM 875 C C . ILE A 1 103 ? 2.136 -2.290 -9.906 1.00 94.19 103 ILE A C 1
ATOM 877 O O . ILE A 1 103 ? 1.718 -1.203 -9.504 1.00 94.19 103 ILE A O 1
ATOM 881 N N . LYS A 1 104 ? 1.702 -2.827 -11.048 1.00 94.81 104 LYS A N 1
ATOM 882 C CA . LYS A 1 104 ? 0.708 -2.187 -11.912 1.00 94.81 104 LYS A CA 1
ATOM 883 C C . LYS A 1 104 ? -0.612 -1.992 -11.169 1.00 94.81 104 LYS A C 1
ATOM 885 O O . LYS A 1 104 ? -1.181 -0.902 -11.231 1.00 94.81 104 LYS A O 1
ATOM 890 N N . MET A 1 105 ? -1.069 -3.019 -10.453 1.00 93.19 105 MET A N 1
ATOM 891 C CA . MET A 1 105 ? -2.253 -2.941 -9.600 1.00 93.19 105 MET A CA 1
ATOM 892 C C . MET A 1 105 ? -2.088 -1.843 -8.545 1.00 93.19 105 MET A C 1
ATOM 894 O O . MET A 1 105 ? -2.946 -0.965 -8.457 1.00 93.19 105 MET A O 1
ATOM 898 N N . PHE A 1 106 ? -0.972 -1.834 -7.806 1.00 95.12 106 PHE A N 1
ATOM 899 C CA . PHE A 1 106 ? -0.679 -0.813 -6.798 1.00 95.12 106 PHE A CA 1
ATOM 900 C C . PHE A 1 106 ? -0.772 0.594 -7.379 1.00 95.12 106 PHE A C 1
ATOM 902 O O . PHE A 1 106 ? -1.510 1.428 -6.858 1.00 95.12 106 PHE A O 1
ATOM 909 N N . LEU A 1 107 ? -0.083 0.851 -8.496 1.00 94.62 107 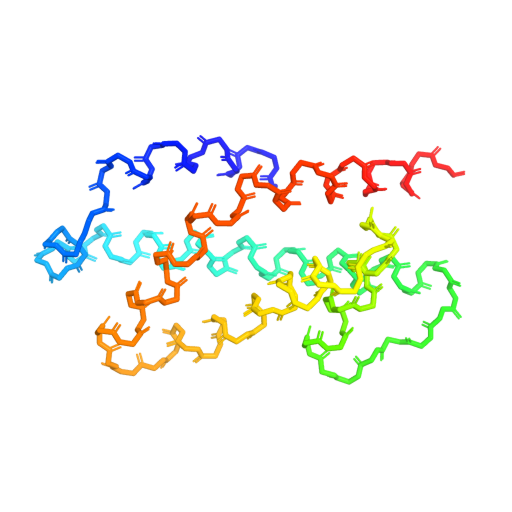LEU A N 1
ATOM 910 C CA . LEU A 1 107 ? -0.107 2.156 -9.148 1.00 94.62 107 LEU A CA 1
ATOM 911 C C . LEU A 1 107 ? -1.543 2.567 -9.498 1.00 94.62 107 LEU A C 1
ATOM 913 O O . LEU A 1 107 ? -1.924 3.713 -9.272 1.00 94.62 107 LEU A O 1
ATOM 917 N N . GLN A 1 108 ? -2.376 1.656 -10.001 1.00 92.38 108 GLN A N 1
ATOM 918 C CA . GLN A 1 108 ? -3.765 1.963 -10.353 1.00 92.38 108 GLN A CA 1
ATOM 919 C C . GLN A 1 108 ? -4.627 2.335 -9.139 1.00 92.38 108 GLN A C 1
ATOM 921 O O . GLN A 1 108 ? -5.408 3.288 -9.229 1.00 92.38 108 GLN A O 1
ATOM 926 N N . ILE A 1 109 ? -4.479 1.626 -8.017 1.00 91.62 109 ILE A N 1
ATOM 927 C CA . ILE A 1 109 ? -5.382 1.766 -6.863 1.00 91.62 109 ILE A CA 1
ATOM 928 C C . ILE A 1 109 ? -4.888 2.757 -5.805 1.00 91.62 109 ILE A C 1
ATOM 930 O O . ILE A 1 109 ? -5.713 3.405 -5.162 1.00 91.62 109 ILE A O 1
ATOM 934 N N . ALA A 1 110 ? -3.575 2.964 -5.674 1.00 92.38 110 ALA A N 1
ATOM 935 C CA . ALA A 1 110 ? -2.968 3.796 -4.632 1.00 92.38 110 ALA A CA 1
ATOM 936 C C . ALA A 1 110 ? -3.572 5.209 -4.551 1.00 92.38 110 ALA A C 1
ATOM 938 O O . ALA A 1 110 ? -3.834 5.703 -3.458 1.00 92.38 110 ALA A O 1
ATOM 939 N N . SER A 1 111 ? -3.887 5.842 -5.687 1.00 90.75 111 SER A N 1
ATOM 940 C CA . SER A 1 111 ? -4.473 7.194 -5.705 1.00 90.75 111 SER A CA 1
ATOM 941 C C . SER A 1 111 ? -5.885 7.273 -5.122 1.00 90.75 111 SER A C 1
ATOM 943 O O . SER A 1 111 ? -6.304 8.349 -4.722 1.00 90.75 111 SER A O 1
ATOM 945 N N . LYS A 1 112 ? -6.634 6.165 -5.110 1.00 90.44 112 LYS A N 1
ATOM 946 C CA . LYS A 1 112 ? -7.979 6.098 -4.512 1.00 90.44 112 LYS A CA 1
ATOM 947 C C . LYS A 1 112 ? -7.933 5.685 -3.042 1.00 90.44 112 LYS A C 1
ATOM 949 O O . LYS A 1 112 ? -8.858 5.975 -2.296 1.00 90.44 112 LYS A O 1
ATOM 954 N N . ILE A 1 113 ? -6.868 4.984 -2.671 1.00 91.38 113 ILE A N 1
ATOM 955 C CA . ILE A 1 113 ? -6.705 4.326 -1.383 1.00 91.38 113 ILE A CA 1
ATOM 956 C C . ILE A 1 113 ? -5.994 5.238 -0.373 1.00 91.38 113 ILE A C 1
ATOM 958 O O . ILE A 1 113 ? -6.445 5.429 0.750 1.00 91.38 113 ILE A O 1
ATOM 962 N N . TYR A 1 114 ? -4.876 5.846 -0.748 1.00 93.94 114 TYR A N 1
ATOM 963 C CA . TYR A 1 114 ? -4.087 6.590 0.228 1.00 93.94 114 TYR A CA 1
ATOM 964 C C . TYR A 1 114 ? -4.743 7.875 0.758 1.00 93.94 114 TYR A C 1
ATOM 966 O O . TYR A 1 114 ? -4.582 8.120 1.951 1.00 93.94 114 TYR A O 1
ATOM 974 N N . PRO A 1 115 ? -5.483 8.686 -0.028 1.00 93.88 115 PRO A N 1
ATOM 975 C CA . PRO A 1 115 ? -6.050 9.921 0.512 1.00 93.88 115 PRO A CA 1
ATOM 976 C C . PRO A 1 115 ? -7.045 9.693 1.666 1.00 93.88 115 PRO A C 1
ATOM 978 O O . PRO A 1 115 ? -6.805 10.257 2.732 1.00 93.88 115 PRO A O 1
ATOM 981 N N . PRO A 1 116 ? -8.070 8.818 1.547 1.00 94.94 116 PRO A N 1
ATOM 982 C CA . PRO A 1 116 ? -8.983 8.552 2.665 1.00 94.94 116 PRO A CA 1
ATOM 983 C C . PRO A 1 116 ? -8.286 7.902 3.865 1.00 94.94 116 PRO A C 1
ATOM 985 O O . PRO A 1 116 ? -8.614 8.196 5.010 1.00 94.94 116 PRO A O 1
ATOM 988 N N . PHE A 1 117 ? -7.296 7.036 3.619 1.00 95.62 117 PHE A N 1
ATOM 989 C CA . PHE A 1 117 ? -6.503 6.437 4.693 1.00 95.62 117 PHE A CA 1
ATOM 990 C C . PHE A 1 117 ? -5.726 7.495 5.486 1.00 95.62 117 PHE A C 1
ATOM 992 O O . PHE A 1 117 ? -5.752 7.477 6.710 1.00 95.62 117 PHE A O 1
ATOM 999 N N . LEU A 1 118 ? -5.060 8.433 4.809 1.00 94.88 118 LEU A N 1
ATOM 1000 C CA . LEU A 1 118 ? -4.317 9.507 5.472 1.00 94.88 118 LEU A CA 1
ATOM 1001 C C . LEU A 1 118 ? -5.230 10.456 6.250 1.00 94.88 118 LEU A C 1
ATOM 1003 O O . LEU A 1 118 ? -4.862 10.887 7.338 1.00 94.88 118 LEU A O 1
ATOM 1007 N N . GLU A 1 119 ? -6.402 10.773 5.704 1.00 94.94 119 GLU A N 1
ATOM 1008 C CA . GLU A 1 119 ? -7.410 11.585 6.390 1.00 94.94 119 GLU A CA 1
ATOM 1009 C C . GLU A 1 119 ? -7.882 10.907 7.681 1.00 94.94 119 GLU A C 1
ATOM 1011 O O . GLU A 1 119 ? -7.879 11.531 8.740 1.00 94.94 119 GLU A O 1
ATOM 1016 N N . TYR A 1 120 ? -8.175 9.605 7.618 1.00 95.06 120 TYR A N 1
ATOM 1017 C CA . TYR A 1 120 ? -8.522 8.810 8.793 1.00 95.06 120 TYR A CA 1
ATOM 1018 C C . TYR A 1 120 ? -7.403 8.804 9.845 1.00 95.06 120 TYR A C 1
ATOM 1020 O O . TYR A 1 120 ? -7.656 9.048 11.019 1.00 95.06 120 TYR A O 1
ATOM 1028 N N . VAL A 1 121 ? -6.151 8.586 9.428 1.00 94.50 121 VAL A N 1
ATOM 1029 C CA . VAL A 1 121 ? -4.993 8.583 10.339 1.00 94.50 121 VAL A CA 1
ATOM 1030 C C . VAL A 1 121 ? -4.839 9.922 11.062 1.00 94.50 121 VAL A C 1
ATOM 1032 O O . VAL A 1 121 ? -4.570 9.930 12.257 1.00 94.50 121 VAL A O 1
ATOM 1035 N N . LYS A 1 122 ? -5.017 11.051 10.364 1.00 94.06 122 LYS A N 1
ATOM 1036 C CA . LYS A 1 122 ? -4.949 12.384 10.987 1.00 94.06 122 LYS A CA 1
ATOM 1037 C C . LYS A 1 122 ? -6.029 12.562 12.043 1.00 94.06 122 LYS A C 1
ATOM 1039 O O . LYS A 1 122 ? -5.715 12.956 13.158 1.00 94.06 122 LYS A O 1
ATOM 1044 N N . HIS A 1 123 ? -7.264 12.199 11.705 1.00 93.62 123 HIS A N 1
ATOM 1045 C CA . HIS A 1 123 ? -8.389 12.292 12.627 1.00 93.62 123 HIS A CA 1
ATOM 1046 C C . HIS A 1 123 ? -8.143 11.497 13.919 1.00 93.62 123 HIS A C 1
ATOM 1048 O O . HIS A 1 123 ? -8.392 12.007 15.004 1.00 93.62 123 HIS A O 1
ATOM 1054 N N . GLU A 1 124 ? -7.621 10.271 13.825 1.00 91.44 124 GLU A N 1
ATOM 1055 C CA . GLU A 1 124 ? -7.363 9.419 14.999 1.00 91.44 124 GLU A CA 1
ATOM 1056 C C . GLU A 1 124 ? -6.176 9.884 15.861 1.00 91.44 124 GLU A C 1
ATOM 1058 O O . GLU A 1 124 ? -6.108 9.525 17.030 1.00 91.44 124 GLU A O 1
ATOM 1063 N N . ILE A 1 125 ? -5.224 10.643 15.306 1.00 86.88 125 ILE A N 1
ATOM 1064 C CA . ILE A 1 125 ? -4.068 11.168 16.060 1.00 86.88 125 ILE A CA 1
ATOM 1065 C C . ILE A 1 125 ? -4.395 12.514 16.726 1.00 86.88 125 ILE A C 1
ATOM 1067 O O . ILE A 1 125 ? -3.803 12.854 17.748 1.00 86.88 125 ILE A O 1
ATOM 1071 N N . GLU A 1 126 ? -5.299 13.295 16.134 1.00 82.00 126 GLU A N 1
ATOM 1072 C CA . GLU A 1 126 ? -5.725 14.605 16.647 1.00 82.00 126 GLU A CA 1
ATOM 1073 C C . GLU A 1 126 ? -6.885 14.523 17.658 1.00 82.00 126 GLU A C 1
ATOM 1075 O O . GLU A 1 126 ? -7.184 15.529 18.307 1.00 82.00 126 GLU A O 1
ATOM 1080 N N . SER A 1 127 ? -7.528 13.355 17.784 1.00 65.44 127 SER A N 1
ATOM 1081 C CA . SER A 1 127 ? -8.621 13.076 18.735 1.00 65.44 127 SER A CA 1
ATOM 1082 C C . SER A 1 127 ? -8.103 12.626 20.099 1.00 65.44 127 SER A C 1
ATOM 1084 O O . SER A 1 127 ? -8.711 13.043 21.111 1.00 65.44 127 SER A O 1
#

Sequence (127 aa):
MENEIQFLSKYKKEVDWKVYQSVREKRLEIERWIECLINATLDISKMLTTLQGEEVPETSREILFKIASRVYKEENKAETFSQFAKIRNTLAHRYLDIRWQDIKMFLQIASKIYPPFLEYVKHEIES

Radius of gyration: 14.92 Å; chains: 1; bounding box: 35×29×44 Å